Protein AF-A0A8X6XBC2-F1 (afdb_monomer_lite)

Organism: NCBI:txid2747483

Foldseek 3Di:
DAWAPVQFPVVVLVVQLVVQCVVDDDDPDPVVSVVSSVVSNVVSCPVGTDGPDPPPPDDDPCCPPPQQVVLVVVLVVLVVVVPDDDPVSVVVNVVSVVVNVVVVVVVVVVVVD

Secondary structure (DSSP, 8-state):
--B-GGG--HHHHHHHHHHHHHTS---S-HHHHHHHHHHHHHHHHHHHSPBP---------GGG-TTTHHHHHHHHHHHHHTTS--HHHHHHHHHHHHHHHHHHHHHHHHTT-

Radius of gyration: 29.23 Å; chains: 1; bounding box: 58×24×75 Å

Structure (mmCIF, N/CA/C/O backbone):
data_AF-A0A8X6XBC2-F1
#
_entry.id   AF-A0A8X6XBC2-F1
#
loop_
_atom_site.group_PDB
_atom_site.id
_atom_site.type_symbol
_atom_site.label_atom_id
_atom_site.label_alt_id
_atom_site.label_comp_id
_atom_site.label_asym_id
_atom_site.label_entity_id
_atom_site.label_seq_id
_atom_site.pdbx_PDB_ins_code
_atom_site.Cartn_x
_atom_site.Cartn_y
_atom_site.Cartn_z
_atom_site.occupancy
_atom_site.B_iso_or_equiv
_atom_site.auth_seq_id
_atom_site.auth_comp_id
_atom_site.auth_asym_id
_atom_site.auth_atom_id
_atom_site.pdbx_PDB_model_num
ATOM 1 N N . MET A 1 1 ? 8.814 -3.142 3.895 1.00 61.53 1 MET A N 1
ATOM 2 C CA . MET A 1 1 ? 7.737 -3.058 2.880 1.00 61.53 1 MET A CA 1
ATOM 3 C C . MET A 1 1 ? 7.898 -4.253 1.956 1.00 61.53 1 MET A C 1
ATOM 5 O O . MET A 1 1 ? 8.951 -4.360 1.350 1.00 61.53 1 MET A O 1
ATOM 9 N N . PHE A 1 2 ? 6.945 -5.184 1.913 1.00 81.50 2 PHE A N 1
ATOM 10 C CA . PHE A 1 2 ? 7.107 -6.424 1.141 1.00 81.50 2 PHE A CA 1
ATOM 11 C C . PHE A 1 2 ? 6.634 -6.239 -0.298 1.00 81.50 2 PHE A C 1
ATOM 13 O O . PHE A 1 2 ? 5.631 -5.568 -0.534 1.00 81.50 2 PHE A O 1
ATOM 20 N N . TRP A 1 3 ? 7.358 -6.808 -1.254 1.00 85.19 3 TRP A N 1
ATOM 21 C CA . TRP A 1 3 ? 6.951 -6.851 -2.656 1.00 85.19 3 TRP A CA 1
ATOM 22 C C . TRP A 1 3 ? 6.043 -8.057 -2.887 1.00 85.19 3 TRP A C 1
ATOM 24 O O . TRP A 1 3 ? 6.246 -9.117 -2.296 1.00 85.19 3 TRP A O 1
ATOM 34 N N . ASN A 1 4 ? 5.012 -7.894 -3.712 1.00 87.00 4 ASN A N 1
ATOM 35 C CA . ASN A 1 4 ? 4.079 -8.963 -4.037 1.00 87.00 4 ASN A CA 1
ATOM 36 C C . ASN A 1 4 ? 4.456 -9.609 -5.372 1.00 87.00 4 ASN A C 1
ATOM 38 O O . ASN A 1 4 ? 3.823 -9.368 -6.399 1.00 87.00 4 ASN A O 1
ATOM 42 N N . PHE A 1 5 ? 5.474 -10.465 -5.328 1.00 86.81 5 PHE A N 1
ATOM 43 C CA . PHE A 1 5 ? 5.987 -11.194 -6.491 1.00 86.81 5 PHE A CA 1
ATOM 44 C C . PHE A 1 5 ? 4.943 -12.098 -7.166 1.00 86.81 5 PHE A C 1
ATOM 46 O O . PHE A 1 5 ? 5.029 -12.338 -8.365 1.00 86.81 5 PHE A O 1
ATOM 53 N N . LYS A 1 6 ? 3.912 -12.548 -6.433 1.00 86.00 6 LYS A N 1
ATOM 54 C CA . LYS A 1 6 ? 2.809 -13.348 -6.994 1.00 86.00 6 LYS A CA 1
ATOM 55 C C . LYS A 1 6 ? 1.922 -12.547 -7.955 1.00 86.00 6 LYS A C 1
ATOM 57 O O . LYS A 1 6 ? 1.289 -13.132 -8.823 1.00 86.00 6 LYS A O 1
ATOM 62 N N . LYS A 1 7 ? 1.836 -11.226 -7.775 1.00 85.94 7 LYS A N 1
ATOM 63 C CA . LYS A 1 7 ? 1.035 -10.326 -8.622 1.00 85.94 7 LYS A CA 1
ATOM 64 C C . LYS A 1 7 ? 1.886 -9.512 -9.600 1.00 85.94 7 LYS A C 1
ATOM 66 O O . LYS A 1 7 ? 1.370 -8.577 -10.205 1.00 85.94 7 LYS A O 1
ATOM 71 N N . ALA A 1 8 ? 3.178 -9.807 -9.700 1.00 90.00 8 ALA A N 1
ATOM 72 C CA . ALA A 1 8 ? 4.061 -9.115 -10.623 1.00 90.00 8 ALA A CA 1
ATOM 73 C C . ALA A 1 8 ? 3.717 -9.460 -12.075 1.00 90.00 8 ALA A C 1
ATOM 75 O O . ALA A 1 8 ? 3.385 -10.602 -12.393 1.00 90.00 8 ALA A O 1
ATOM 76 N N . THR A 1 9 ? 3.827 -8.464 -12.949 1.00 91.38 9 THR A N 1
ATOM 77 C CA . THR A 1 9 ? 3.696 -8.631 -14.402 1.00 91.38 9 THR A CA 1
ATOM 78 C C . THR A 1 9 ? 5.072 -8.937 -14.991 1.00 91.38 9 THR A C 1
ATOM 80 O O . THR A 1 9 ? 5.786 -8.050 -15.449 1.00 91.38 9 THR A O 1
ATOM 83 N N . TRP A 1 10 ? 5.482 -10.205 -14.900 1.00 91.06 10 TRP A N 1
ATOM 84 C CA . TRP A 1 10 ? 6.852 -10.628 -15.213 1.00 91.06 10 TRP A CA 1
ATOM 85 C C . TRP A 1 10 ? 7.238 -10.475 -16.683 1.00 91.06 10 TRP A C 1
ATOM 87 O O . TRP A 1 10 ? 8.362 -10.058 -16.952 1.00 91.06 10 TRP A O 1
ATOM 97 N N . ASP A 1 11 ? 6.322 -10.745 -17.616 1.00 94.38 11 ASP A N 1
ATOM 98 C CA . ASP A 1 11 ? 6.594 -10.566 -19.047 1.00 94.38 11 ASP A CA 1
ATOM 99 C C . ASP A 1 11 ? 6.853 -9.092 -19.374 1.00 94.38 11 ASP A C 1
ATOM 101 O O . ASP A 1 11 ? 7.900 -8.750 -19.913 1.00 94.38 11 ASP A O 1
ATOM 105 N N . SER A 1 12 ? 5.975 -8.192 -18.919 1.00 92.44 12 SER A N 1
ATOM 106 C CA . SER A 1 12 ? 6.154 -6.745 -19.099 1.00 92.44 12 SER A CA 1
ATOM 107 C C . SER A 1 12 ? 7.406 -6.210 -18.399 1.00 92.44 12 SER A C 1
ATOM 109 O O . SER A 1 12 ? 8.063 -5.310 -18.917 1.00 92.44 12 SER A O 1
ATOM 111 N N . TYR A 1 13 ? 7.756 -6.766 -17.234 1.00 93.69 13 TYR A N 1
ATOM 112 C CA . TYR A 1 13 ? 9.004 -6.445 -16.547 1.00 93.69 13 TYR A CA 1
ATOM 113 C C . TYR A 1 13 ? 10.227 -6.825 -17.386 1.00 93.69 13 TYR A C 1
ATOM 115 O O . TYR A 1 13 ? 11.115 -5.990 -17.554 1.00 93.69 13 TYR A O 1
ATOM 123 N N . ARG A 1 14 ? 10.266 -8.059 -17.910 1.00 93.38 14 ARG A N 1
ATOM 124 C CA . ARG A 1 14 ? 11.360 -8.553 -18.756 1.00 93.38 14 ARG A CA 1
ATOM 125 C C . ARG A 1 14 ? 11.512 -7.669 -19.987 1.00 93.38 14 ARG A C 1
ATOM 127 O O . ARG A 1 14 ? 12.577 -7.097 -20.186 1.00 93.38 14 ARG A O 1
ATOM 134 N N . ASP A 1 15 ? 10.428 -7.476 -20.732 1.00 95.06 15 ASP A N 1
ATOM 135 C CA . ASP A 1 15 ? 10.454 -6.718 -21.983 1.00 95.06 15 ASP A CA 1
ATOM 136 C C . ASP A 1 15 ? 10.922 -5.266 -21.741 1.00 95.06 15 ASP A C 1
ATOM 138 O O . ASP A 1 15 ? 11.743 -4.726 -22.482 1.00 95.06 15 ASP A O 1
ATOM 142 N N . ALA A 1 16 ? 10.482 -4.635 -20.645 1.00 92.81 16 ALA A N 1
ATOM 143 C CA . ALA A 1 16 ? 10.909 -3.283 -20.278 1.00 92.81 16 ALA A CA 1
ATOM 144 C C . ALA A 1 16 ? 12.378 -3.191 -19.820 1.00 92.81 16 ALA A C 1
ATOM 146 O O . ALA A 1 16 ? 13.019 -2.148 -20.001 1.00 92.81 16 ALA A O 1
ATOM 147 N N . VAL A 1 17 ? 12.914 -4.241 -19.192 1.00 92.75 17 VAL A N 1
ATOM 148 C CA . VAL A 1 17 ? 14.338 -4.326 -18.836 1.00 92.75 17 VAL A CA 1
ATOM 149 C C . VAL A 1 17 ? 15.178 -4.489 -20.098 1.00 92.75 17 VAL A C 1
ATOM 151 O O . VAL A 1 17 ? 16.116 -3.713 -20.281 1.00 92.75 17 VAL A O 1
ATOM 154 N N . ASP A 1 18 ? 14.803 -5.409 -20.983 1.00 91.94 18 ASP A N 1
ATOM 155 C CA . ASP A 1 18 ? 15.534 -5.701 -22.218 1.00 91.94 18 ASP A CA 1
ATOM 156 C C . ASP A 1 18 ? 15.605 -4.471 -23.130 1.00 91.94 18 ASP A C 1
ATOM 158 O O . ASP A 1 18 ? 16.687 -4.093 -23.585 1.00 91.94 18 ASP A O 1
ATOM 162 N N . ILE A 1 19 ? 14.486 -3.755 -23.302 1.00 92.94 19 ILE A N 1
ATOM 163 C CA . ILE A 1 19 ? 14.455 -2.492 -24.054 1.00 92.94 19 ILE A CA 1
ATOM 164 C C . ILE A 1 19 ? 15.418 -1.472 -23.432 1.00 92.94 19 ILE A C 1
ATOM 166 O O . ILE A 1 19 ? 16.250 -0.896 -24.131 1.00 92.94 19 ILE A O 1
ATOM 170 N N . LYS A 1 20 ? 15.365 -1.251 -22.114 1.00 89.00 20 LYS A N 1
ATOM 171 C CA . LYS A 1 20 ? 16.220 -0.244 -21.460 1.00 89.00 20 LYS A CA 1
ATOM 172 C C . LYS A 1 20 ? 17.703 -0.599 -21.488 1.00 89.00 20 LYS A C 1
ATOM 174 O O . LYS A 1 20 ? 18.522 0.312 -21.577 1.00 89.00 20 LYS A O 1
ATOM 179 N N . LEU A 1 21 ? 18.043 -1.883 -21.404 1.00 87.81 21 LEU A N 1
ATOM 180 C CA . LEU A 1 21 ? 19.422 -2.344 -21.539 1.00 87.81 21 LEU A CA 1
ATOM 181 C C . LEU A 1 21 ? 19.914 -2.201 -22.983 1.00 87.81 21 LEU A C 1
ATOM 183 O O . LEU A 1 21 ? 21.025 -1.726 -23.184 1.00 87.81 21 LEU A O 1
ATOM 187 N N . SER A 1 22 ? 19.079 -2.495 -23.986 1.00 86.81 22 SER A N 1
ATOM 188 C CA . SER A 1 22 ? 19.448 -2.299 -25.398 1.00 86.81 22 SER A CA 1
ATOM 189 C C . SER A 1 22 ? 19.705 -0.832 -25.770 1.00 86.81 22 SER A C 1
ATOM 191 O O . SER A 1 22 ? 20.535 -0.548 -26.628 1.00 86.81 22 SER A O 1
ATOM 193 N N . LEU A 1 23 ? 19.037 0.111 -25.095 1.00 86.94 23 LEU A N 1
ATOM 194 C CA . LEU A 1 23 ? 19.197 1.552 -25.320 1.00 86.94 23 LEU A CA 1
ATOM 195 C C . LEU A 1 23 ? 20.451 2.140 -24.654 1.00 86.94 23 LEU A C 1
ATOM 197 O O . LEU A 1 23 ? 20.829 3.271 -24.959 1.00 86.94 23 LEU A O 1
ATOM 201 N N . LYS A 1 24 ? 21.085 1.406 -23.734 1.00 81.69 24 LYS A N 1
ATOM 202 C CA . LYS A 1 24 ? 22.301 1.826 -23.030 1.00 81.69 24 LYS A CA 1
ATOM 203 C C . LYS A 1 24 ? 23.426 0.820 -23.286 1.00 81.69 24 LYS A C 1
ATOM 205 O O . LYS A 1 24 ? 23.630 -0.072 -22.462 1.00 81.69 24 LYS A O 1
ATOM 210 N N . PRO A 1 25 ? 24.165 0.954 -24.403 1.00 77.31 25 PRO A N 1
ATOM 211 C CA . PRO A 1 25 ? 25.335 0.122 -24.641 1.00 77.31 25 PRO A CA 1
ATOM 212 C C . PRO A 1 25 ? 26.359 0.325 -23.520 1.00 77.31 25 PRO A C 1
ATOM 214 O O . PRO A 1 25 ? 26.563 1.442 -23.040 1.00 77.31 25 PRO A O 1
ATOM 217 N N . PHE A 1 26 ? 26.980 -0.771 -23.088 1.00 80.38 26 PHE A N 1
ATOM 218 C CA . PHE A 1 26 ? 27.991 -0.739 -22.038 1.00 80.38 26 PHE A CA 1
ATOM 219 C C . PHE A 1 26 ? 29.213 0.073 -22.483 1.00 80.38 26 PHE A C 1
ATOM 221 O O . PHE A 1 26 ? 29.688 -0.066 -23.610 1.00 80.38 26 PHE A O 1
ATOM 228 N N . THR A 1 27 ? 29.717 0.921 -21.589 1.00 83.44 27 THR A N 1
ATOM 229 C CA . THR A 1 27 ? 30.952 1.692 -21.791 1.00 83.44 27 THR A CA 1
ATOM 230 C C . THR A 1 27 ? 32.175 0.880 -21.342 1.00 83.44 27 THR A C 1
ATOM 232 O O . THR A 1 27 ? 32.046 -0.259 -20.896 1.00 83.44 27 THR A O 1
ATOM 235 N N . ASN A 1 28 ? 33.379 1.454 -21.420 1.00 85.69 28 ASN A N 1
ATOM 236 C CA . ASN A 1 28 ? 34.585 0.820 -20.867 1.00 85.69 28 ASN A CA 1
ATOM 237 C C . ASN A 1 28 ? 34.663 0.909 -19.328 1.00 85.69 28 ASN A C 1
ATOM 239 O O . ASN A 1 28 ? 35.518 0.259 -18.728 1.00 85.69 28 ASN A O 1
ATOM 243 N N . ASP A 1 29 ? 33.791 1.695 -18.683 1.00 90.62 29 ASP A N 1
ATOM 244 C CA . ASP A 1 29 ? 33.736 1.804 -17.225 1.00 90.62 29 ASP A CA 1
ATOM 245 C C . ASP A 1 29 ? 32.793 0.745 -16.635 1.00 90.62 29 ASP A C 1
ATOM 247 O O . ASP A 1 29 ? 31.563 0.845 -16.674 1.00 90.62 29 ASP A O 1
ATOM 251 N N . LEU A 1 30 ? 33.393 -0.292 -16.051 1.00 88.62 30 LEU A N 1
ATOM 252 C CA . LEU A 1 30 ? 32.673 -1.391 -15.417 1.00 88.62 30 LEU A CA 1
ATOM 253 C C . LEU A 1 30 ? 31.828 -0.938 -14.214 1.00 88.62 30 LEU A C 1
ATOM 255 O O . LEU A 1 30 ? 30.726 -1.453 -14.012 1.00 88.62 30 LEU A O 1
ATOM 259 N N . GLU A 1 31 ? 32.320 0.015 -13.421 1.00 89.56 31 GLU A N 1
ATOM 260 C CA . GLU A 1 31 ? 31.647 0.502 -12.212 1.00 89.56 31 GLU A CA 1
ATOM 261 C C . GLU A 1 31 ? 30.368 1.258 -12.595 1.00 89.56 31 GLU A C 1
ATOM 263 O O . GLU A 1 31 ? 29.295 1.049 -12.013 1.00 89.56 31 GLU A O 1
ATOM 268 N N . GLU A 1 32 ? 30.464 2.106 -13.618 1.00 87.19 32 GLU A N 1
ATOM 269 C CA . GLU A 1 32 ? 29.333 2.846 -14.168 1.00 87.19 32 GLU A CA 1
ATOM 270 C C . GLU A 1 32 ? 28.301 1.911 -14.813 1.00 87.19 32 GLU A C 1
ATOM 272 O O . GLU A 1 32 ? 27.103 2.003 -14.521 1.00 87.19 32 GLU A O 1
ATOM 277 N N . ASN A 1 33 ? 28.751 0.948 -15.618 1.00 89.62 33 ASN A N 1
ATOM 278 C CA . ASN A 1 33 ? 27.885 -0.066 -16.219 1.00 89.62 33 ASN A CA 1
ATOM 279 C C . ASN A 1 33 ? 27.120 -0.866 -15.162 1.00 89.62 33 ASN A C 1
ATOM 281 O O . ASN A 1 33 ? 25.906 -1.064 -15.271 1.00 89.62 33 ASN A O 1
ATOM 285 N N . TRP A 1 34 ? 27.806 -1.275 -14.094 1.00 90.44 34 TRP A N 1
ATOM 286 C CA . TRP A 1 34 ? 27.195 -2.019 -13.000 1.00 90.44 34 TRP A CA 1
ATOM 287 C C . TRP A 1 34 ? 26.180 -1.183 -12.213 1.00 90.44 34 TRP A C 1
ATOM 289 O O . TRP A 1 34 ? 25.128 -1.681 -11.794 1.00 90.44 34 TRP A O 1
ATOM 299 N N . LYS A 1 35 ? 26.452 0.110 -12.006 1.00 90.56 35 LYS A N 1
ATOM 300 C CA . LYS A 1 35 ? 25.481 1.045 -11.414 1.00 90.56 35 LYS A CA 1
ATOM 301 C C . LYS A 1 35 ? 24.250 1.206 -12.305 1.00 90.56 35 LYS A C 1
ATOM 303 O O . LYS A 1 35 ? 23.125 1.110 -11.807 1.00 90.56 35 LYS A O 1
ATOM 308 N N . ASN A 1 36 ? 24.445 1.388 -13.609 1.00 89.31 36 ASN A N 1
ATOM 309 C CA . ASN A 1 36 ? 23.362 1.531 -14.581 1.00 89.31 36 ASN A CA 1
ATOM 310 C C . ASN A 1 36 ? 22.472 0.283 -14.627 1.00 89.31 36 ASN A C 1
ATOM 312 O O . ASN A 1 36 ? 21.251 0.396 -14.507 1.00 89.31 36 ASN A O 1
ATOM 316 N N . PHE A 1 37 ? 23.076 -0.902 -14.702 1.00 91.31 37 PHE A N 1
ATOM 317 C CA . PHE A 1 37 ? 22.370 -2.183 -14.695 1.00 91.31 37 PHE A CA 1
ATOM 318 C C . PHE A 1 37 ? 21.485 -2.354 -13.452 1.00 91.31 37 PHE A C 1
ATOM 320 O O . PHE A 1 37 ? 20.279 -2.592 -13.564 1.00 91.31 37 PHE A O 1
ATOM 327 N N . ARG A 1 38 ? 22.053 -2.145 -12.254 1.00 93.69 38 ARG A N 1
ATOM 328 C CA . ARG A 1 38 ? 21.305 -2.232 -10.987 1.00 93.69 38 ARG A CA 1
ATOM 329 C C . ARG A 1 38 ? 20.139 -1.249 -10.938 1.00 93.69 38 ARG A C 1
ATOM 331 O O . ARG A 1 38 ? 19.055 -1.606 -10.476 1.00 93.69 38 ARG A O 1
ATOM 338 N N . THR A 1 39 ? 20.353 -0.030 -11.424 1.00 92.31 39 THR A N 1
ATOM 339 C CA . THR A 1 39 ? 19.329 1.022 -11.437 1.00 92.31 39 THR A CA 1
ATOM 340 C C . THR A 1 39 ? 18.166 0.642 -12.351 1.00 92.31 39 THR A C 1
ATOM 342 O O . THR A 1 39 ? 17.013 0.692 -11.928 1.00 92.31 39 THR A O 1
ATOM 345 N N . ILE A 1 40 ? 18.458 0.158 -13.563 1.00 93.50 40 ILE A N 1
ATOM 346 C CA . ILE A 1 40 ? 17.442 -0.286 -14.529 1.00 93.50 40 ILE A CA 1
ATOM 347 C C . ILE A 1 40 ? 16.594 -1.424 -13.948 1.00 93.50 40 ILE A C 1
ATOM 349 O O . ILE A 1 40 ? 15.363 -1.372 -14.015 1.00 93.50 40 ILE A O 1
ATOM 353 N N . ILE A 1 41 ? 17.232 -2.427 -13.340 1.00 93.38 41 ILE A N 1
ATOM 354 C CA . ILE A 1 41 ? 16.535 -3.544 -12.690 1.00 93.38 41 ILE A CA 1
ATOM 355 C C . ILE A 1 41 ? 15.619 -3.043 -11.577 1.00 93.38 41 ILE A C 1
ATOM 357 O O . ILE A 1 41 ? 14.445 -3.415 -11.543 1.00 93.38 41 ILE A O 1
ATOM 361 N N . LEU A 1 42 ? 16.135 -2.202 -10.677 1.00 91.88 42 LEU A N 1
ATOM 362 C CA . LEU A 1 42 ? 15.389 -1.724 -9.515 1.00 91.88 42 LEU A CA 1
ATOM 363 C C . LEU A 1 42 ? 14.195 -0.857 -9.905 1.00 91.88 42 LEU A C 1
ATOM 365 O O . LEU A 1 42 ? 13.124 -0.996 -9.314 1.00 91.88 42 LEU A O 1
ATOM 369 N N . ASP A 1 43 ? 14.357 0.029 -10.881 1.00 92.94 43 ASP A N 1
ATOM 370 C CA . ASP A 1 43 ? 13.293 0.948 -11.270 1.00 92.94 43 ASP A CA 1
ATOM 371 C C . ASP A 1 43 ? 12.177 0.243 -12.031 1.00 92.94 43 ASP A C 1
ATOM 373 O O . ASP A 1 43 ? 11.001 0.466 -11.735 1.00 92.94 43 ASP A O 1
ATOM 377 N N . ASN A 1 44 ? 12.516 -0.685 -12.928 1.00 92.50 44 ASN A N 1
ATOM 378 C CA . ASN A 1 44 ? 11.500 -1.529 -13.551 1.00 92.50 44 ASN A CA 1
ATOM 379 C C . ASN A 1 44 ? 10.823 -2.435 -12.518 1.00 92.50 44 ASN A C 1
ATOM 381 O O . ASN A 1 44 ? 9.607 -2.601 -12.543 1.00 92.50 44 ASN A O 1
ATOM 385 N N . ALA A 1 45 ? 11.565 -2.970 -11.549 1.00 91.31 45 ALA A N 1
ATOM 386 C CA . ALA A 1 45 ? 10.969 -3.835 -10.544 1.00 91.31 45 ALA A CA 1
ATOM 387 C C . ALA A 1 45 ? 9.966 -3.068 -9.666 1.00 91.31 45 ALA A C 1
ATOM 389 O O . ALA A 1 45 ? 8.882 -3.571 -9.390 1.00 91.31 45 ALA A O 1
ATOM 390 N N . LYS A 1 46 ? 10.252 -1.808 -9.309 1.00 89.62 46 LYS A N 1
ATOM 391 C CA . LYS A 1 46 ? 9.284 -0.936 -8.617 1.00 89.62 46 LYS A CA 1
ATOM 392 C C . LYS A 1 46 ? 8.025 -0.654 -9.445 1.00 89.62 46 LYS A C 1
ATOM 394 O O . LYS A 1 46 ? 6.974 -0.433 -8.846 1.00 89.62 46 LYS A O 1
ATOM 399 N N . ALA A 1 47 ? 8.139 -0.606 -10.773 1.00 90.12 47 ALA A N 1
ATOM 400 C CA . ALA A 1 47 ? 7.023 -0.319 -11.670 1.00 90.12 47 ALA A CA 1
ATOM 401 C C . ALA A 1 47 ? 6.108 -1.539 -11.874 1.00 90.12 47 ALA A C 1
ATOM 403 O O . ALA A 1 47 ? 4.888 -1.406 -11.825 1.00 90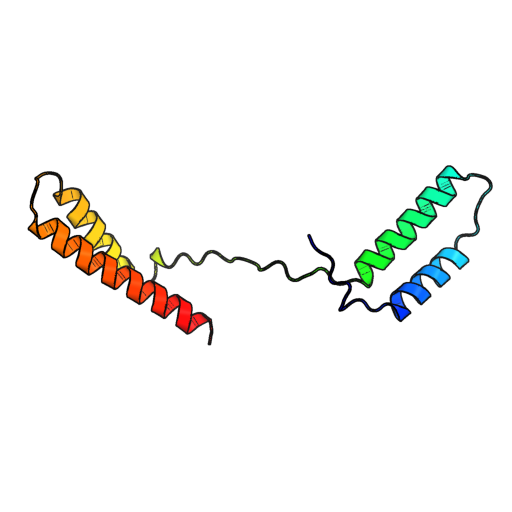.12 47 ALA A O 1
ATOM 404 N N . PHE A 1 48 ? 6.692 -2.725 -12.060 1.00 91.25 48 PHE A N 1
ATOM 405 C CA . PHE A 1 48 ? 5.958 -3.932 -12.465 1.00 91.25 48 PHE A CA 1
ATOM 406 C C . PHE A 1 48 ? 5.678 -4.919 -11.325 1.00 91.25 48 PHE A C 1
ATOM 408 O O . PHE A 1 48 ? 4.804 -5.782 -11.453 1.00 91.25 48 PHE A O 1
ATOM 415 N N . ILE A 1 49 ? 6.383 -4.798 -10.195 1.00 91.25 49 ILE A N 1
ATOM 416 C CA . ILE A 1 49 ? 6.156 -5.620 -9.005 1.00 91.25 49 ILE A CA 1
ATOM 417 C C . ILE A 1 49 ? 5.347 -4.796 -8.002 1.00 91.25 49 ILE A C 1
ATOM 419 O O . ILE A 1 49 ? 5.888 -3.904 -7.336 1.00 91.25 49 ILE A O 1
ATOM 423 N N . PRO A 1 50 ? 4.040 -5.075 -7.853 1.00 85.88 50 PRO A N 1
ATOM 424 C CA . PRO A 1 50 ? 3.209 -4.315 -6.945 1.00 85.88 50 PRO A CA 1
ATOM 425 C C . PRO A 1 50 ? 3.696 -4.510 -5.514 1.00 85.88 50 PRO A C 1
ATOM 427 O O . PRO A 1 50 ? 4.064 -5.607 -5.078 1.00 85.88 50 PRO A O 1
ATOM 430 N N . ARG A 1 51 ? 3.659 -3.431 -4.740 1.00 83.88 51 ARG A N 1
ATOM 431 C CA . ARG A 1 51 ? 3.937 -3.514 -3.310 1.00 83.88 51 ARG A CA 1
ATOM 432 C C . ARG A 1 51 ? 2.805 -4.292 -2.637 1.00 83.88 51 ARG A C 1
ATOM 434 O O . ARG A 1 51 ? 1.633 -4.124 -2.964 1.00 83.88 51 ARG A O 1
ATOM 441 N N . GLY A 1 52 ? 3.156 -5.176 -1.710 1.00 76.62 52 GLY A N 1
ATOM 442 C CA . GLY A 1 52 ? 2.185 -5.903 -0.904 1.00 76.62 52 GLY A CA 1
ATOM 443 C C . GLY A 1 52 ? 1.301 -4.940 -0.114 1.00 76.62 52 GLY A C 1
ATOM 444 O O . GLY A 1 52 ? 1.731 -3.842 0.249 1.00 76.62 52 GLY A O 1
ATOM 445 N N . ASN A 1 53 ? 0.064 -5.358 0.163 1.00 68.75 53 ASN A N 1
ATOM 446 C CA . ASN A 1 53 ? -0.863 -4.572 0.967 1.00 68.75 53 ASN A CA 1
ATOM 447 C C . ASN A 1 53 ? -0.258 -4.324 2.352 1.00 68.75 53 ASN A C 1
ATOM 449 O O . ASN A 1 53 ? -0.258 -5.205 3.212 1.00 68.75 53 ASN A O 1
ATOM 453 N N . ILE A 1 54 ? 0.205 -3.099 2.595 1.00 63.66 54 ILE A N 1
ATOM 454 C CA . ILE A 1 54 ? 0.352 -2.602 3.956 1.00 63.66 54 ILE A CA 1
ATOM 455 C C . ILE A 1 54 ? -1.077 -2.475 4.471 1.00 63.66 54 ILE A C 1
ATOM 457 O O . ILE A 1 54 ? -1.846 -1.664 3.953 1.00 63.66 54 ILE A O 1
ATOM 461 N N . ARG A 1 55 ? -1.463 -3.294 5.456 1.00 60.59 55 ARG A N 1
ATOM 462 C CA . ARG A 1 55 ? -2.708 -3.061 6.196 1.00 60.59 55 ARG A CA 1
ATOM 463 C C . ARG A 1 55 ? -2.622 -1.641 6.757 1.00 60.59 55 ARG A C 1
ATOM 465 O O . ARG A 1 55 ? -1.905 -1.412 7.725 1.00 60.59 55 ARG A O 1
ATOM 472 N N . ARG A 1 56 ? -3.312 -0.683 6.130 1.00 59.62 56 ARG A N 1
ATOM 473 C CA . ARG A 1 56 ? -3.451 0.675 6.660 1.00 59.62 56 ARG A CA 1
ATOM 474 C C . ARG A 1 56 ? -4.314 0.565 7.911 1.00 59.62 56 ARG A C 1
ATOM 476 O O . ARG A 1 56 ? -5.539 0.530 7.832 1.00 59.62 56 ARG A O 1
ATOM 483 N N . HIS A 1 57 ? -3.667 0.408 9.061 1.00 60.78 57 HIS A N 1
ATOM 484 C CA . HIS A 1 57 ? -4.340 0.502 10.343 1.00 60.78 57 HIS A CA 1
ATOM 485 C C . HIS A 1 57 ? -4.768 1.958 10.526 1.00 60.78 57 HIS A C 1
ATOM 487 O O . HIS A 1 57 ? -3.943 2.817 10.820 1.00 60.78 57 HIS A O 1
ATOM 493 N N . VAL A 1 58 ? -6.051 2.239 10.309 1.00 60.38 58 VAL A N 1
ATOM 494 C CA . VAL A 1 58 ? -6.645 3.530 10.659 1.00 60.38 58 VAL A CA 1
ATOM 495 C C . VAL A 1 58 ? -7.168 3.395 12.089 1.00 60.38 58 VAL A C 1
ATOM 497 O O . VAL A 1 58 ? -8.159 2.673 12.272 1.00 60.38 58 VAL A O 1
ATOM 500 N N . PRO A 1 59 ? -6.516 4.008 13.097 1.00 58.81 59 PRO A N 1
ATOM 501 C CA . PRO A 1 59 ? -7.048 4.019 14.452 1.00 58.81 59 PRO A CA 1
ATOM 502 C C . PRO A 1 59 ? -8.420 4.698 14.426 1.00 58.81 59 PRO A C 1
ATOM 504 O O . PRO A 1 59 ? -8.575 5.796 13.898 1.00 58.81 59 PRO A O 1
ATOM 507 N N . PHE A 1 60 ? -9.436 4.004 14.933 1.00 62.09 60 PHE A N 1
ATOM 508 C CA . PHE A 1 60 ? -10.784 4.544 15.043 1.00 62.09 60 PHE A CA 1
ATOM 509 C C . PHE A 1 60 ? -10.978 5.015 16.481 1.00 62.09 60 PHE A C 1
ATOM 511 O O . PHE A 1 60 ? -11.073 4.192 17.389 1.00 62.09 60 PHE A O 1
ATOM 518 N N . PHE A 1 61 ? -11.003 6.332 16.681 1.00 60.12 61 PHE A N 1
ATOM 519 C CA . PHE A 1 61 ? -11.301 6.943 17.975 1.00 60.12 61 PHE A CA 1
ATOM 520 C C . PHE A 1 61 ? -12.817 6.903 18.224 1.00 60.12 61 PHE A C 1
ATOM 522 O O . PHE A 1 61 ? -13.531 7.890 18.096 1.00 60.12 61 PHE A O 1
ATOM 529 N N . THR A 1 62 ? -13.309 5.722 18.585 1.00 63.16 62 THR A N 1
ATOM 530 C CA . THR A 1 62 ? -14.675 5.427 19.072 1.00 63.16 62 THR A CA 1
ATOM 531 C C . THR A 1 62 ? -15.083 6.201 20.318 1.00 63.16 62 THR A C 1
ATOM 533 O O . THR A 1 62 ? -16.259 6.185 20.668 1.00 63.16 62 THR A O 1
ATOM 536 N N . HIS A 1 63 ? -14.143 6.850 21.007 1.00 62.84 63 HIS A N 1
ATOM 537 C CA . HIS A 1 63 ? -14.396 7.569 22.257 1.00 62.84 63 HIS A CA 1
ATOM 538 C C . HIS A 1 63 ? -15.429 8.701 22.109 1.00 62.84 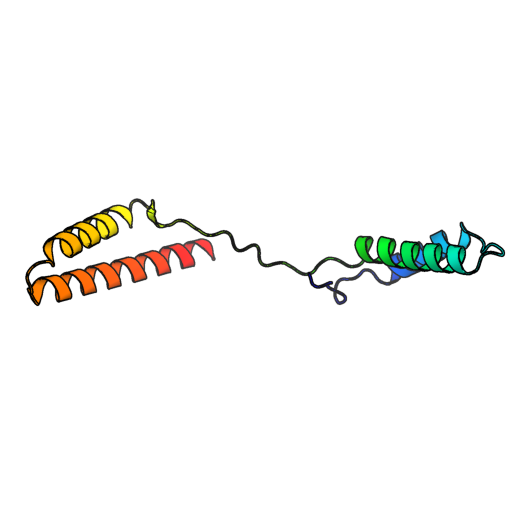63 HIS A C 1
ATOM 540 O O . HIS A 1 63 ? -16.087 9.048 23.082 1.00 62.84 63 HIS A O 1
ATOM 546 N N . TYR A 1 64 ? -15.635 9.216 20.891 1.00 61.97 64 TYR A N 1
ATOM 547 C CA . TYR A 1 64 ? -16.647 10.236 20.588 1.00 61.97 64 TYR A CA 1
ATOM 548 C C . TYR A 1 64 ? -17.964 9.674 20.041 1.00 61.97 64 TYR A C 1
ATOM 550 O O . TYR A 1 64 ? -18.851 10.446 19.681 1.00 61.97 64 TYR A O 1
ATOM 558 N N . ALA A 1 65 ? -18.114 8.348 19.946 1.00 71.31 65 ALA A N 1
ATOM 559 C CA . ALA A 1 65 ? -19.393 7.767 19.562 1.00 71.31 65 ALA A CA 1
ATOM 560 C C . ALA A 1 65 ? -20.450 8.159 20.605 1.00 71.31 65 ALA A C 1
ATOM 562 O O . ALA A 1 65 ? -20.229 7.999 21.807 1.00 71.31 65 ALA A O 1
ATOM 563 N N . SER A 1 66 ? -21.602 8.651 20.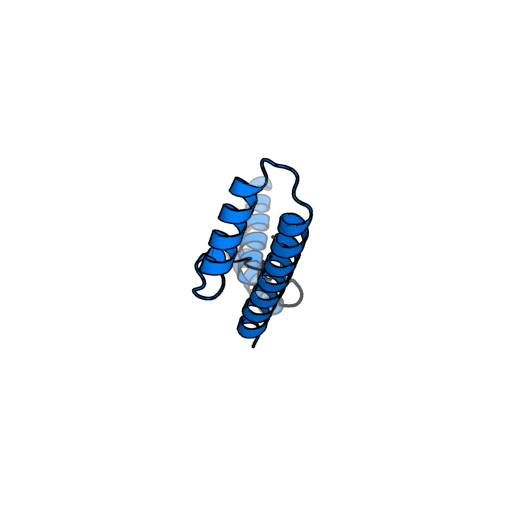142 1.00 74.81 66 SER A N 1
ATOM 564 C CA . SER A 1 66 ? -22.706 9.111 20.995 1.00 74.81 66 SER A CA 1
ATOM 565 C C . SER A 1 66 ? -23.176 8.043 21.987 1.00 74.81 66 SER A C 1
ATOM 567 O O . SER A 1 66 ? -23.582 8.374 23.094 1.00 74.81 66 SER A O 1
ATOM 569 N N . SER A 1 67 ? -23.051 6.765 21.623 1.00 75.62 67 SER A N 1
ATOM 570 C CA . SER A 1 67 ? -23.373 5.617 22.475 1.00 75.62 67 SER A CA 1
ATOM 571 C C . SER A 1 67 ? -22.296 5.267 23.510 1.00 75.62 67 SER A C 1
ATOM 573 O O . SER A 1 67 ? -22.576 4.522 24.439 1.00 75.62 67 SER A O 1
ATOM 575 N N . LEU A 1 68 ? -21.057 5.738 23.340 1.00 80.62 68 LEU A N 1
ATOM 576 C CA . LEU A 1 68 ? -19.909 5.338 24.162 1.00 80.62 68 LEU A CA 1
ATOM 577 C C . LEU A 1 68 ? -19.485 6.430 25.150 1.00 80.62 68 LEU A C 1
ATOM 579 O O . LEU A 1 68 ? -19.101 6.125 26.275 1.00 80.62 68 LEU A O 1
ATOM 583 N N . LYS A 1 69 ? -19.591 7.697 24.738 1.00 82.00 69 LYS A N 1
ATOM 584 C CA . LYS A 1 69 ? -19.263 8.868 25.555 1.00 82.00 69 LYS A CA 1
ATOM 585 C C . LYS A 1 69 ? -19.945 8.880 26.939 1.00 82.00 69 LYS A C 1
ATOM 587 O O . LYS A 1 69 ? -19.214 8.958 27.919 1.00 82.00 69 LYS A O 1
ATOM 592 N N . PRO A 1 70 ? -21.278 8.703 27.069 1.00 84.69 70 PRO A N 1
ATOM 593 C CA . PRO A 1 70 ? -21.925 8.734 28.385 1.00 84.69 70 PRO A CA 1
ATOM 594 C C . PRO A 1 70 ? -21.458 7.608 29.319 1.00 84.69 70 PRO A C 1
ATOM 596 O O . PRO A 1 70 ? -21.406 7.792 30.531 1.00 84.69 70 PRO A O 1
ATOM 599 N N . LEU A 1 71 ? -21.087 6.443 28.774 1.00 83.75 71 LEU A N 1
ATOM 600 C CA . LEU A 1 71 ? -20.552 5.338 29.571 1.00 83.75 71 LEU A CA 1
ATOM 601 C C . LEU A 1 71 ? -19.133 5.638 30.056 1.00 83.75 71 LEU A C 1
ATOM 603 O O . LEU A 1 71 ? -18.813 5.343 31.203 1.00 83.75 71 LEU A O 1
ATOM 607 N N . LEU A 1 72 ? -18.293 6.235 29.206 1.00 84.44 72 LEU A N 1
ATOM 608 C CA . LEU A 1 72 ? -16.942 6.657 29.583 1.00 84.44 72 LEU A CA 1
ATOM 609 C C . LEU A 1 72 ? -16.985 7.722 30.683 1.00 84.44 72 LEU A C 1
ATOM 611 O O . LEU A 1 72 ? -16.340 7.535 31.711 1.00 84.44 72 LEU A O 1
ATOM 615 N N . ASP A 1 73 ? -17.824 8.748 30.519 1.00 85.38 73 ASP A N 1
ATOM 616 C CA . ASP A 1 73 ? -18.006 9.813 31.511 1.00 85.38 73 ASP A CA 1
ATOM 617 C C . ASP A 1 73 ? -18.480 9.233 32.861 1.00 85.38 73 ASP A C 1
ATOM 619 O O . ASP A 1 73 ? -17.893 9.518 33.906 1.00 85.38 73 ASP A O 1
ATOM 623 N N . LYS A 1 74 ? -19.457 8.309 32.842 1.00 84.31 74 LYS A N 1
ATOM 624 C CA . LYS A 1 74 ? -19.935 7.614 34.051 1.00 84.31 74 LYS A CA 1
ATOM 625 C C . LYS A 1 74 ? -18.845 6.761 34.716 1.00 84.31 74 LYS A C 1
ATOM 627 O O . LYS A 1 74 ? -18.795 6.656 35.940 1.00 84.31 74 LYS A O 1
ATOM 632 N N . THR A 1 75 ? -17.970 6.132 33.929 1.00 84.56 75 THR A N 1
ATOM 633 C CA . THR A 1 75 ? -16.862 5.324 34.470 1.00 84.56 75 THR A CA 1
ATOM 634 C C . THR A 1 75 ? -15.823 6.217 35.149 1.00 84.56 75 THR A C 1
ATOM 636 O O . THR A 1 75 ? -15.355 5.886 36.238 1.00 84.56 75 THR A O 1
ATOM 639 N N . ASP A 1 76 ? -15.510 7.365 34.545 1.00 84.19 76 ASP A N 1
ATOM 640 C CA . ASP A 1 76 ? -14.580 8.353 35.096 1.00 84.19 76 ASP A CA 1
ATOM 641 C C . ASP A 1 76 ? -15.109 8.977 36.394 1.00 84.19 76 ASP A C 1
ATOM 643 O O . ASP A 1 76 ? -14.349 9.159 37.347 1.00 84.19 76 ASP A O 1
ATOM 647 N N . GLU A 1 77 ? -16.410 9.268 36.470 1.00 84.31 77 GLU A N 1
ATOM 648 C CA . GLU A 1 77 ? -17.069 9.724 37.700 1.00 84.31 77 GLU A CA 1
ATOM 649 C C . GLU A 1 77 ? -16.973 8.677 38.815 1.00 84.31 77 GLU A C 1
ATOM 651 O O . GLU A 1 77 ? -16.510 8.986 39.913 1.00 84.31 77 GLU A O 1
ATOM 656 N N . LEU A 1 78 ? -17.311 7.418 38.521 1.00 80.88 78 LEU A N 1
ATOM 657 C CA . LEU A 1 78 ? -17.215 6.322 39.490 1.00 80.88 78 LEU A CA 1
ATOM 658 C C . LEU A 1 78 ? -15.775 6.072 39.952 1.00 80.88 78 LEU A C 1
ATOM 660 O O . LEU A 1 78 ? -15.552 5.768 41.122 1.00 80.88 78 LEU A O 1
ATOM 664 N N . HIS A 1 79 ? -14.793 6.217 39.060 1.0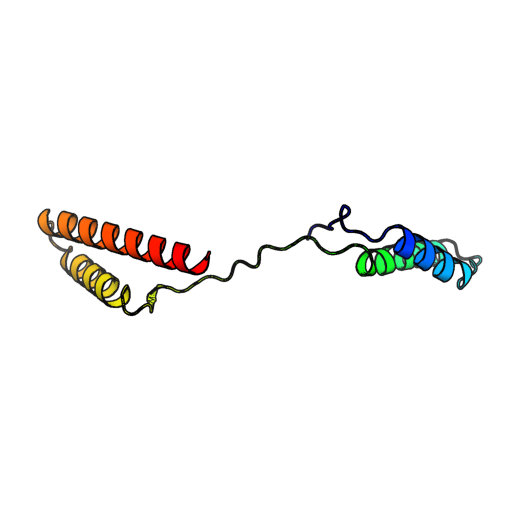0 78.75 79 HIS A N 1
ATOM 665 C CA . HIS A 1 79 ? -13.375 6.113 39.403 1.00 78.75 79 HIS A CA 1
ATOM 666 C C . HIS A 1 79 ? -12.919 7.249 40.325 1.00 78.75 79 HIS A C 1
ATOM 668 O O . HIS A 1 79 ? -12.174 6.992 41.269 1.00 78.75 79 HIS A O 1
ATOM 674 N N . LYS A 1 80 ? -13.389 8.485 40.103 1.00 79.88 80 LYS A N 1
ATOM 675 C CA . LYS A 1 80 ? -13.126 9.619 41.007 1.00 79.88 80 LYS A CA 1
ATOM 676 C C . LYS A 1 80 ? -13.751 9.398 42.388 1.00 79.88 80 LYS A C 1
ATOM 678 O O . LYS A 1 80 ? -13.143 9.759 43.391 1.00 79.88 80 LYS A O 1
ATOM 683 N N . SER A 1 81 ? -14.921 8.764 42.450 1.00 73.75 81 SER A N 1
ATOM 684 C CA . SER A 1 81 ? -15.602 8.407 43.703 1.00 73.75 81 SER A CA 1
ATOM 685 C C . SER A 1 81 ? -15.019 7.173 44.410 1.00 73.75 81 SER A C 1
ATOM 687 O O . SER A 1 81 ? -15.360 6.918 45.562 1.00 73.75 81 SER A O 1
ATOM 689 N N . LEU A 1 82 ? -14.124 6.413 43.764 1.00 69.56 82 LEU A N 1
ATOM 690 C CA . LEU A 1 82 ? -13.547 5.170 44.298 1.00 69.56 82 LEU A CA 1
ATOM 691 C C . LEU A 1 82 ? -12.448 5.394 45.358 1.00 69.56 82 LEU A C 1
ATOM 693 O O . LEU A 1 82 ? -11.844 4.426 45.818 1.00 69.56 82 LEU A O 1
ATOM 697 N N . GLY A 1 83 ? -12.194 6.644 45.763 1.00 58.53 83 GLY A N 1
ATOM 698 C CA . GLY A 1 83 ? -11.241 6.990 46.824 1.00 58.53 83 GLY A CA 1
ATOM 699 C C . GLY A 1 83 ? -11.498 6.278 48.161 1.00 58.53 83 GLY A C 1
ATOM 700 O O . GLY A 1 83 ? -10.548 6.050 48.900 1.00 58.53 83 GLY A O 1
ATOM 701 N N . ASP A 1 84 ? -12.735 5.832 48.413 1.00 56.53 84 ASP A N 1
ATOM 702 C CA . ASP A 1 84 ? -13.145 5.117 49.627 1.00 56.53 84 ASP A CA 1
ATOM 703 C C . ASP A 1 84 ? -13.806 3.763 49.300 1.00 56.53 84 ASP A C 1
ATOM 705 O O . ASP A 1 84 ? -15.026 3.621 49.269 1.00 56.53 84 ASP A O 1
ATOM 709 N N . GLY A 1 85 ? -12.992 2.743 49.012 1.00 58.66 85 GLY A N 1
ATOM 710 C CA . GLY A 1 85 ? -13.196 1.346 49.445 1.00 58.66 85 GLY A CA 1
ATOM 711 C C . GLY A 1 85 ? -14.532 0.603 49.231 1.00 58.66 85 GLY A C 1
ATOM 712 O O . GLY A 1 85 ? -14.684 -0.486 49.783 1.00 58.66 85 GLY A O 1
ATOM 713 N N . SER A 1 86 ? -15.502 1.097 48.460 1.00 60.34 86 SER A N 1
ATOM 714 C CA . SER A 1 86 ? -16.821 0.455 48.342 1.00 60.34 86 SER A CA 1
ATOM 715 C C . SER A 1 86 ? -16.853 -0.619 47.242 1.00 60.34 86 SER A C 1
ATOM 717 O O . SER A 1 86 ? -16.694 -0.366 46.044 1.00 60.34 86 SER A O 1
ATOM 719 N N . LEU A 1 87 ? -17.095 -1.865 47.664 1.00 63.28 87 LEU A N 1
ATOM 720 C CA . LEU A 1 87 ? -17.268 -3.061 46.823 1.00 63.28 87 LEU A CA 1
ATOM 721 C C . LEU A 1 87 ? -18.395 -2.905 45.776 1.00 63.28 87 LEU A C 1
ATOM 723 O O . LEU A 1 87 ? -18.352 -3.522 44.706 1.00 63.28 87 LEU A O 1
ATOM 727 N N . ASN A 1 88 ? -19.371 -2.036 46.053 1.00 68.56 88 ASN A N 1
ATOM 728 C CA . ASN A 1 88 ? -20.495 -1.751 45.163 1.00 68.56 88 ASN A CA 1
ATOM 729 C C . ASN A 1 88 ? -20.052 -0.986 43.908 1.00 68.56 88 ASN A C 1
ATOM 731 O O . ASN A 1 88 ? -20.465 -1.342 42.803 1.00 68.56 88 ASN A O 1
ATOM 735 N N . PHE A 1 89 ? -19.128 -0.029 44.043 1.00 70.75 89 PHE A N 1
ATOM 736 C CA . PHE A 1 89 ? -18.606 0.723 42.897 1.00 70.75 89 PHE A CA 1
ATOM 737 C C . PHE A 1 89 ? -17.791 -0.161 41.955 1.00 70.75 89 PHE A C 1
ATOM 739 O O . PHE A 1 89 ? -17.926 -0.053 40.741 1.00 70.75 89 PHE A O 1
ATOM 746 N N . ARG A 1 90 ? -17.011 -1.113 42.488 1.00 74.44 90 ARG A N 1
ATOM 747 C CA . ARG A 1 90 ? -16.283 -2.094 41.660 1.00 74.44 90 ARG A CA 1
ATOM 748 C C . ARG A 1 90 ? -17.223 -2.925 40.788 1.00 74.44 90 ARG A C 1
ATOM 750 O O . ARG A 1 90 ? -16.927 -3.169 39.620 1.00 74.44 90 ARG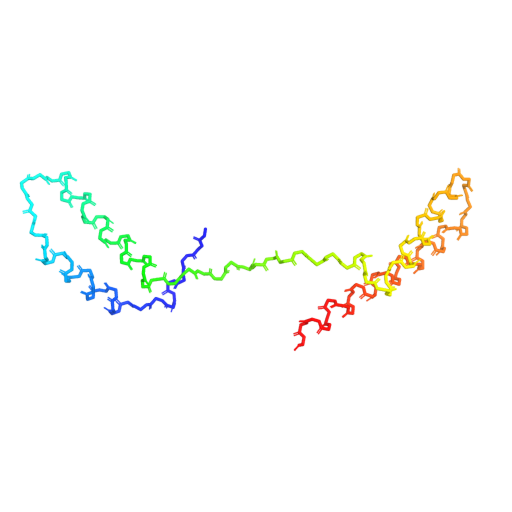 A O 1
ATOM 757 N N . THR A 1 91 ? -18.356 -3.349 41.342 1.00 83.06 91 THR A N 1
ATOM 758 C CA . THR A 1 91 ? -19.355 -4.128 40.598 1.00 83.06 91 THR A CA 1
ATOM 759 C C . THR A 1 91 ? -20.007 -3.289 39.498 1.00 83.06 91 THR A C 1
ATOM 761 O O . THR A 1 91 ? -20.190 -3.776 38.383 1.00 83.06 91 THR A O 1
ATOM 764 N N . GLU A 1 92 ? -20.317 -2.022 39.777 1.00 82.38 92 GLU A N 1
ATOM 765 C CA . GLU A 1 92 ? -20.900 -1.104 38.794 1.00 82.38 92 GLU A CA 1
ATOM 766 C C . GLU A 1 92 ? -19.913 -0.740 37.673 1.00 82.38 92 GLU A C 1
ATOM 768 O O . GLU A 1 92 ? -20.259 -0.845 36.495 1.00 82.38 92 GLU A O 1
ATOM 773 N N . ILE A 1 93 ? -18.656 -0.448 38.016 1.00 84.00 93 ILE A N 1
ATOM 774 C CA . ILE A 1 93 ? -17.565 -0.224 37.057 1.00 84.00 93 ILE A CA 1
ATOM 775 C C . ILE A 1 93 ? -17.395 -1.441 36.140 1.00 84.00 93 ILE A C 1
ATOM 777 O O . ILE A 1 93 ? -17.271 -1.298 34.925 1.00 84.00 93 ILE A O 1
ATOM 781 N N . ASN A 1 94 ? -17.431 -2.658 36.690 1.00 86.19 94 ASN A N 1
ATOM 782 C CA . ASN A 1 94 ? -17.315 -3.879 35.892 1.00 86.19 94 ASN A CA 1
ATOM 783 C C . ASN A 1 94 ? -18.478 -4.054 34.905 1.00 86.19 94 ASN A C 1
ATOM 785 O O . ASN A 1 94 ? -18.243 -4.474 33.769 1.00 86.19 94 ASN A O 1
ATOM 789 N N . LYS A 1 95 ? -19.710 -3.707 35.302 1.00 89.19 95 LYS A N 1
ATOM 790 C CA . LYS A 1 95 ? -20.880 -3.731 34.410 1.00 89.19 95 LYS A CA 1
ATOM 791 C C . LYS A 1 95 ? -20.723 -2.732 33.263 1.00 89.19 95 LYS A C 1
ATOM 793 O O . LYS A 1 95 ? -20.851 -3.123 32.105 1.00 89.19 95 LYS A O 1
ATOM 798 N N . ILE A 1 96 ? -20.358 -1.487 33.572 1.00 87.62 96 ILE A N 1
ATOM 799 C CA . ILE A 1 96 ? -20.157 -0.434 32.565 1.00 87.62 96 ILE A CA 1
ATOM 800 C C . ILE A 1 96 ? -19.007 -0.805 31.617 1.00 87.62 96 ILE A C 1
ATOM 802 O O . ILE A 1 96 ? -19.140 -0.705 30.400 1.00 87.62 96 ILE A O 1
ATOM 806 N N . ASN A 1 97 ? -17.905 -1.346 32.141 1.00 86.62 97 ASN A N 1
ATOM 807 C CA . ASN A 1 97 ? -16.788 -1.825 31.326 1.00 86.62 97 ASN A CA 1
ATOM 808 C C . ASN A 1 97 ? -17.183 -2.970 30.381 1.00 86.62 97 ASN A C 1
ATOM 810 O O . ASN A 1 97 ? -16.683 -3.042 29.253 1.00 86.62 97 ASN A O 1
ATOM 814 N N . ALA A 1 98 ? -18.054 -3.882 30.820 1.00 89.94 98 ALA A N 1
ATOM 815 C CA . ALA A 1 98 ? -18.575 -4.945 29.964 1.00 89.94 98 ALA A CA 1
ATOM 816 C C . ALA A 1 98 ? -19.434 -4.373 28.824 1.00 89.94 98 ALA A C 1
ATOM 818 O O . ALA A 1 98 ? -19.283 -4.787 27.672 1.00 89.94 98 ALA A O 1
ATOM 819 N N . GLU A 1 99 ? -20.268 -3.380 29.125 1.00 89.38 99 GLU A N 1
ATOM 820 C CA . GLU A 1 99 ? -21.116 -2.695 28.150 1.00 89.38 99 GLU A CA 1
ATOM 821 C C . GLU A 1 99 ? -20.294 -1.903 27.122 1.00 89.38 99 GLU A C 1
ATOM 823 O O . GLU A 1 99 ? -20.484 -2.066 25.914 1.00 89.38 99 GLU A O 1
ATOM 828 N N . ILE A 1 100 ? -19.280 -1.159 27.576 1.00 86.38 100 ILE A N 1
ATOM 829 C CA . ILE A 1 100 ? -18.306 -0.478 26.714 1.00 86.38 100 ILE A CA 1
ATOM 830 C C . ILE A 1 100 ? -17.668 -1.484 25.744 1.00 86.38 100 ILE A C 1
ATOM 832 O O . ILE A 1 100 ? -17.696 -1.276 24.529 1.00 86.38 100 ILE A O 1
ATOM 836 N N . LYS A 1 101 ? -17.139 -2.614 26.243 1.00 86.44 101 LYS A N 1
ATOM 837 C CA . LYS A 1 101 ? -16.524 -3.664 25.401 1.00 86.44 101 LYS A CA 1
ATOM 838 C C . LYS A 1 101 ? -17.493 -4.219 24.352 1.00 86.44 101 LYS A C 1
ATOM 840 O O . LYS A 1 101 ? -17.082 -4.506 23.220 1.00 86.44 101 LYS A O 1
ATOM 845 N N . LEU A 1 102 ? -18.766 -4.372 24.709 1.00 86.69 102 LEU A N 1
ATOM 846 C CA . LEU A 1 102 ? -19.804 -4.877 23.816 1.00 86.69 102 LEU A CA 1
ATOM 847 C C . LEU A 1 102 ? -20.086 -3.881 22.681 1.00 86.69 102 LEU A C 1
ATOM 849 O O . LEU A 1 102 ? -20.027 -4.268 21.510 1.00 86.69 102 LEU A O 1
ATOM 853 N N . ILE A 1 103 ? -20.272 -2.597 23.002 1.00 85.31 103 ILE A N 1
ATOM 854 C CA . ILE A 1 103 ? -20.493 -1.523 22.018 1.00 85.31 103 ILE A CA 1
ATOM 855 C C . ILE A 1 103 ? -19.282 -1.378 21.087 1.00 85.31 103 ILE A C 1
ATOM 857 O O . ILE A 1 103 ? -19.439 -1.338 19.865 1.00 85.31 103 ILE A O 1
ATOM 861 N N . TYR A 1 104 ? -18.058 -1.408 21.626 1.00 83.19 104 TYR A N 1
ATOM 862 C CA . TYR A 1 104 ? -16.823 -1.447 20.831 1.00 83.19 104 TYR A CA 1
ATOM 863 C C . TYR A 1 104 ? -16.827 -2.586 19.807 1.00 83.19 104 TYR A C 1
ATOM 865 O O . TYR A 1 104 ? -16.452 -2.411 18.644 1.00 83.19 104 TYR A O 1
ATOM 873 N N . THR A 1 105 ? -17.257 -3.772 20.236 1.00 83.38 105 THR A N 1
ATOM 874 C CA . THR A 1 105 ? -17.308 -4.962 19.386 1.00 83.38 105 THR A CA 1
ATOM 875 C C . THR A 1 105 ? -18.365 -4.821 18.292 1.00 83.38 105 THR A C 1
ATOM 877 O O . THR A 1 105 ? -18.103 -5.192 17.145 1.00 83.38 105 THR A O 1
ATOM 880 N N . GLN A 1 106 ? -19.531 -4.256 18.607 1.00 84.81 106 GLN A N 1
ATOM 881 C CA . GLN A 1 106 ? -20.593 -3.984 17.638 1.00 84.81 106 GLN A CA 1
ATOM 882 C C . GLN A 1 106 ? -20.160 -2.953 16.589 1.00 84.81 106 GLN A C 1
ATOM 884 O O . GLN A 1 106 ? -20.254 -3.243 15.398 1.00 84.81 106 GLN A O 1
ATOM 889 N N . LEU A 1 107 ? -19.591 -1.818 17.009 1.00 80.88 107 LEU A N 1
ATOM 890 C CA . LEU A 1 107 ? -19.062 -0.781 16.111 1.00 80.88 107 LEU A CA 1
ATOM 891 C C . LEU A 1 107 ? -17.953 -1.324 15.197 1.00 80.88 107 LEU A C 1
ATOM 893 O O . LEU A 1 107 ? -17.877 -1.011 14.009 1.00 80.88 107 LEU A O 1
ATOM 897 N N . LYS A 1 108 ? -17.092 -2.199 15.729 1.00 77.31 108 LYS A N 1
ATOM 898 C CA . LYS A 1 108 ? -16.058 -2.876 14.938 1.00 77.31 108 LYS A CA 1
ATOM 899 C C . LYS A 1 108 ? -16.647 -3.847 13.907 1.00 77.31 108 LYS A C 1
ATOM 901 O O . LYS A 1 108 ? -16.051 -4.025 12.844 1.00 77.31 108 LYS A O 1
ATOM 906 N N . ARG A 1 109 ? -17.765 -4.511 14.221 1.00 78.38 109 ARG A N 1
ATOM 907 C CA . ARG A 1 109 ? -18.438 -5.478 13.335 1.00 78.38 109 ARG A CA 1
ATOM 908 C C . ARG A 1 109 ? -19.266 -4.795 12.249 1.00 78.38 109 ARG A C 1
ATOM 910 O O . ARG A 1 109 ? -19.192 -5.244 11.111 1.00 78.38 109 ARG A O 1
ATOM 917 N N . SER A 1 110 ? -19.997 -3.727 12.570 1.00 74.75 110 SER A N 1
ATOM 918 C CA . SER A 1 110 ? -20.789 -2.967 11.591 1.00 74.75 110 SER A CA 1
ATOM 919 C C . SER A 1 110 ? -19.923 -2.401 10.466 1.00 74.75 110 SER A C 1
ATOM 921 O O . SER A 1 110 ? -20.333 -2.429 9.319 1.00 74.75 110 SER A O 1
ATOM 923 N N . ARG A 1 111 ? -18.683 -2.003 10.769 1.00 67.56 111 ARG A N 1
ATOM 924 C CA . ARG A 1 111 ? -17.706 -1.521 9.778 1.00 67.56 111 ARG A CA 1
ATOM 925 C C . ARG A 1 111 ? -17.164 -2.600 8.825 1.00 67.56 111 ARG A C 1
ATOM 927 O O . ARG A 1 111 ? -16.566 -2.269 7.807 1.00 67.56 111 ARG A O 1
ATOM 934 N N . ARG A 1 112 ? -17.236 -3.882 9.196 1.00 58.72 112 ARG A N 1
ATOM 935 C CA . ARG A 1 112 ? -16.711 -4.982 8.363 1.00 58.72 112 ARG A CA 1
ATOM 936 C C . ARG A 1 112 ? -17.720 -5.491 7.330 1.00 58.72 112 ARG A C 1
ATOM 938 O O . ARG A 1 112 ? -17.312 -6.291 6.493 1.00 58.72 112 ARG A O 1
ATOM 945 N N . LYS A 1 113 ? -18.989 -5.099 7.449 1.00 49.12 113 LYS A N 1
ATOM 946 C CA . LYS A 1 113 ? -20.014 -5.296 6.421 1.00 49.12 113 LYS A CA 1
ATOM 947 C C . LYS A 1 113 ? -19.954 -4.136 5.438 1.00 49.12 113 LYS A C 1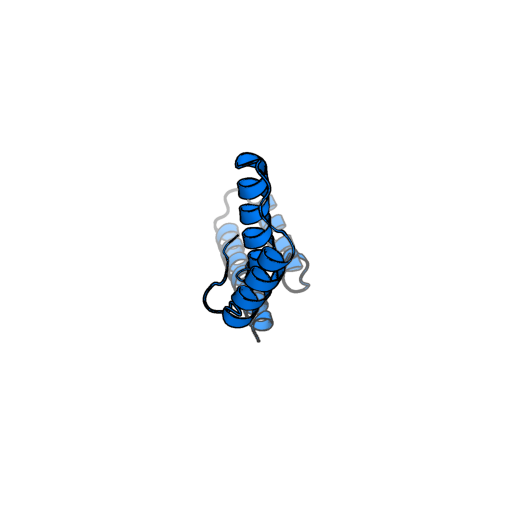
ATOM 949 O O . LYS A 1 113 ? -20.204 -4.409 4.250 1.00 49.12 113 LYS A O 1
#

pLDDT: mean 81.06, std 11.28, range [49.12, 95.06]

Sequence (113 aa):
MFWNFKKATWDSYRDAVDIKLSLKPFTNDLEENWKNFRTIILDNAKAFIPRGNIRRHVPFFTHYASSLKPLLDKTDELHKSLGDGSLNFRTEINKINAEIKLIYTQLKRSRRK